Protein AF-A0A7C5Q9D2-F1 (afdb_monomer_lite)

Secondary structure (DSSP, 8-state):
---------PPPP-------------HHHHHHHHHHHHH----------PEEE---SGGGSPPPBTTB---EEESS----TTS-HHHHHHHHHHHHHHHHHHHHHHHHHHHHHHHHHHHHHHTTPPPPHHHHHHHHHHHHHHT-SSHHHHHHH--PPPHHHHHHHHHHHHTTTT---

Organism: Aquifex aeolicus (NCBI:txid63363)

Structure (mmCIF, N/CA/C/O backbone):
data_AF-A0A7C5Q9D2-F1
#
_entry.id   AF-A0A7C5Q9D2-F1
#
loop_
_atom_site.group_PDB
_atom_site.id
_atom_site.type_symbol
_atom_site.label_atom_id
_atom_site.label_alt_id
_atom_site.label_comp_id
_atom_site.label_asym_id
_atom_site.label_entity_id
_atom_site.label_seq_id
_atom_site.pdbx_PDB_ins_code
_atom_site.Cartn_x
_atom_site.Cartn_y
_atom_site.Cartn_z
_atom_site.occupancy
_atom_site.B_iso_or_equiv
_atom_site.auth_seq_id
_atom_site.auth_comp_id
_atom_site.auth_asym_id
_atom_site.auth_atom_id
_atom_site.pdbx_PDB_model_num
ATOM 1 N N . MET A 1 1 ? -36.913 -58.175 85.264 1.00 36.47 1 MET A N 1
ATOM 2 C CA . MET A 1 1 ? -35.637 -58.706 85.793 1.00 36.47 1 MET A CA 1
ATOM 3 C C . MET A 1 1 ? -34.588 -58.568 84.688 1.00 36.47 1 MET A C 1
ATOM 5 O O . MET A 1 1 ? -34.892 -58.982 83.580 1.00 36.47 1 MET A O 1
ATOM 9 N N . LYS A 1 2 ? -33.421 -57.979 85.008 1.00 36.50 2 LYS A N 1
ATOM 10 C CA . LYS A 1 2 ? -32.178 -57.792 84.208 1.00 36.50 2 LYS A CA 1
ATOM 11 C C . LYS A 1 2 ? -32.076 -56.680 83.135 1.00 36.50 2 LYS A C 1
ATOM 13 O O . LYS A 1 2 ? -32.434 -56.852 81.982 1.00 36.50 2 LYS A O 1
ATOM 18 N N . GLU A 1 3 ? -31.566 -55.539 83.612 1.00 39.09 3 GLU A N 1
ATOM 19 C CA . GLU A 1 3 ? -30.316 -54.824 83.250 1.00 39.09 3 GLU A CA 1
ATOM 20 C C . GLU A 1 3 ? -29.828 -54.606 81.795 1.00 39.09 3 GLU A C 1
ATOM 22 O O . GLU A 1 3 ? -29.502 -55.539 81.073 1.00 39.09 3 GLU A O 1
ATOM 27 N N . ARG A 1 4 ? -29.671 -53.301 81.485 1.00 41.97 4 ARG A N 1
ATOM 28 C CA . ARG A 1 4 ? -28.565 -52.543 80.836 1.00 41.97 4 ARG A CA 1
ATOM 29 C C . ARG A 1 4 ? -27.557 -53.267 79.920 1.00 41.97 4 ARG A C 1
ATOM 31 O O . ARG A 1 4 ? -26.834 -54.139 80.380 1.00 41.97 4 ARG A O 1
ATOM 38 N N . LEU A 1 5 ? -27.284 -52.658 78.754 1.00 35.94 5 LEU A N 1
ATOM 39 C CA . LEU A 1 5 ? -25.978 -52.035 78.448 1.00 35.94 5 LEU A CA 1
ATOM 40 C C . LEU A 1 5 ? -26.025 -51.130 77.199 1.00 35.94 5 LEU A C 1
ATOM 42 O O . LEU A 1 5 ? -26.926 -51.192 76.374 1.00 35.94 5 LEU A O 1
ATOM 46 N N . PHE A 1 6 ? -25.056 -50.224 77.179 1.00 38.84 6 PHE A N 1
ATOM 47 C CA . PHE A 1 6 ? -24.916 -48.960 76.461 1.00 38.84 6 PHE A CA 1
ATOM 48 C C . PHE A 1 6 ? -24.196 -49.141 75.110 1.00 38.84 6 PHE A C 1
ATOM 50 O O . PHE A 1 6 ? -23.326 -50.002 75.005 1.00 38.84 6 PHE A O 1
ATOM 57 N N . GLY A 1 7 ? -24.479 -48.296 74.111 1.00 33.81 7 GLY A N 1
ATOM 58 C CA . GLY A 1 7 ? -23.699 -48.238 72.866 1.00 33.81 7 GLY A CA 1
ATOM 59 C C . GLY A 1 7 ? -24.226 -47.216 71.853 1.00 33.81 7 GLY A C 1
ATOM 60 O O . GLY A 1 7 ? -25.141 -47.509 71.094 1.00 33.81 7 GLY A O 1
ATOM 61 N N . MET A 1 8 ? -23.646 -46.012 71.864 1.00 35.94 8 MET A N 1
ATOM 62 C CA . MET A 1 8 ? -23.870 -44.910 70.913 1.00 35.94 8 MET A CA 1
ATOM 63 C C . MET A 1 8 ? -23.387 -45.234 69.486 1.00 35.94 8 MET A C 1
ATOM 65 O O . MET A 1 8 ? -22.279 -45.736 69.332 1.00 35.94 8 MET A O 1
ATOM 69 N N . ALA A 1 9 ? -24.125 -44.781 68.462 1.00 33.12 9 ALA A N 1
ATOM 70 C CA . ALA A 1 9 ? -23.569 -44.252 67.205 1.00 33.12 9 ALA A CA 1
ATOM 71 C C . ALA A 1 9 ? -24.605 -43.368 66.469 1.00 33.12 9 ALA A C 1
ATOM 73 O O . ALA A 1 9 ? -25.786 -43.692 66.400 1.00 33.12 9 ALA A O 1
ATOM 74 N N . ILE A 1 10 ? -24.132 -42.224 65.970 1.00 38.34 10 ILE A N 1
ATOM 75 C CA . ILE A 1 10 ? -24.845 -41.036 65.456 1.00 38.34 10 ILE A CA 1
ATOM 76 C C . ILE A 1 10 ? -25.162 -41.186 63.948 1.00 38.34 10 ILE A C 1
ATOM 78 O O . ILE A 1 10 ? -24.317 -41.726 63.234 1.00 38.34 10 ILE A O 1
ATOM 82 N N . PRO A 1 11 ? -26.299 -40.682 63.413 1.00 39.03 11 PRO A N 1
ATOM 83 C CA . PRO A 1 11 ? -26.582 -40.723 61.978 1.00 39.03 11 PRO A CA 1
ATOM 84 C C . PRO A 1 11 ? -26.006 -39.507 61.223 1.00 39.03 11 PRO A C 1
ATOM 86 O O . PRO A 1 11 ? -26.105 -38.363 61.667 1.00 39.03 11 PRO A O 1
ATOM 89 N N . LEU A 1 12 ? -25.428 -39.769 60.048 1.00 35.19 12 LEU A N 1
ATOM 90 C CA . LEU A 1 12 ? -24.978 -38.791 59.051 1.00 35.19 12 LEU A CA 1
ATOM 91 C C . LEU A 1 12 ? -26.186 -38.172 58.325 1.00 35.19 12 LEU A C 1
ATOM 93 O O . LEU A 1 12 ? -26.907 -38.872 57.618 1.00 35.19 12 LEU A O 1
ATOM 97 N N . ALA A 1 13 ? -26.380 -36.858 58.458 1.00 40.69 13 ALA A N 1
ATOM 98 C CA . ALA A 1 13 ? -27.314 -36.081 57.644 1.00 40.69 13 ALA A CA 1
ATOM 99 C C . ALA A 1 13 ? -26.568 -35.435 56.462 1.00 40.69 13 ALA A C 1
ATOM 101 O O . ALA A 1 13 ? -25.683 -34.601 56.658 1.00 40.69 13 ALA A O 1
ATOM 102 N N . LEU A 1 14 ? -26.920 -35.821 55.230 1.00 37.06 14 LEU A N 1
ATOM 103 C CA . LEU A 1 14 ? -26.467 -35.165 54.000 1.00 37.06 14 LEU A CA 1
ATOM 104 C C . LEU A 1 14 ? -27.192 -33.817 53.835 1.00 37.06 14 LEU A C 1
ATOM 106 O O . LEU A 1 14 ? -28.392 -33.782 53.573 1.00 37.06 14 LEU A O 1
ATOM 110 N N . GLY A 1 15 ? -26.457 -32.711 53.954 1.00 36.16 15 GLY A N 1
ATOM 111 C CA . GLY A 1 15 ? -26.908 -31.376 53.557 1.00 36.16 15 GLY A CA 1
ATOM 112 C C . GLY A 1 15 ? -26.474 -31.056 52.125 1.00 36.16 15 GLY A C 1
ATOM 113 O O . GLY A 1 15 ? -25.282 -31.019 51.829 1.00 36.16 15 GLY A O 1
ATOM 114 N N . VAL A 1 16 ? -27.437 -30.814 51.235 1.00 38.94 16 VAL A N 1
ATOM 115 C CA . VAL A 1 16 ? -27.209 -30.315 49.871 1.00 38.94 16 VAL A CA 1
ATOM 116 C C . VAL A 1 16 ? -26.917 -28.813 49.941 1.00 38.94 16 VAL A C 1
ATOM 118 O O . VAL A 1 16 ? -27.794 -28.029 50.296 1.00 38.94 16 VAL A O 1
ATOM 121 N N . ILE A 1 17 ? -25.694 -28.399 49.600 1.00 38.44 17 ILE A N 1
ATOM 122 C CA . ILE A 1 17 ? -25.325 -26.981 49.476 1.00 38.44 17 ILE A CA 1
ATOM 123 C C . ILE A 1 17 ? -25.567 -26.538 48.029 1.00 38.44 17 ILE A C 1
ATOM 125 O O . ILE A 1 17 ? -24.833 -26.913 47.117 1.00 38.44 17 ILE A O 1
ATOM 129 N N . VAL A 1 18 ? -26.594 -25.714 47.822 1.00 38.41 18 VAL A N 1
ATOM 130 C CA . VAL A 1 18 ? -26.819 -24.984 46.567 1.00 38.41 18 VAL A CA 1
ATOM 131 C C . VAL A 1 18 ? -25.895 -23.762 46.551 1.00 38.41 18 VAL A C 1
ATOM 133 O O . VAL A 1 18 ? -26.134 -22.782 47.253 1.00 38.41 18 VAL A O 1
ATOM 136 N N . PHE A 1 19 ? -24.830 -23.806 45.749 1.00 36.56 19 PHE A N 1
ATOM 137 C CA . PHE A 1 19 ? -23.971 -22.646 45.491 1.00 36.56 19 PHE A CA 1
ATOM 138 C C . PHE A 1 19 ? -24.631 -21.710 44.465 1.00 36.56 19 PHE A C 1
ATOM 140 O O . PHE A 1 19 ? -24.412 -21.817 43.259 1.00 36.56 19 PHE A O 1
ATOM 147 N N . LEU A 1 20 ? -25.419 -20.745 44.943 1.00 37.00 20 LEU A N 1
ATOM 148 C CA . LEU A 1 20 ? -25.752 -19.546 44.171 1.00 37.00 20 LEU A CA 1
ATOM 149 C C . LEU A 1 20 ? -24.486 -18.687 44.057 1.00 37.00 20 LEU A C 1
ATOM 151 O O . LEU A 1 20 ? -24.113 -17.964 44.976 1.00 37.00 20 LEU A O 1
ATOM 155 N N . SER A 1 21 ? -23.793 -18.798 42.924 1.00 34.09 21 SER A N 1
ATOM 156 C CA . SER A 1 21 ? -22.623 -17.973 42.614 1.00 34.09 21 SER A CA 1
ATOM 157 C C . SER A 1 21 ? -23.061 -16.543 42.299 1.00 34.09 21 SER A C 1
ATOM 159 O O . SER A 1 21 ? -23.222 -16.168 41.138 1.00 34.09 21 SER A O 1
ATOM 161 N N . VAL A 1 22 ? -23.258 -15.728 43.334 1.00 42.88 22 VAL A N 1
ATOM 162 C CA . VAL A 1 22 ? -23.359 -14.276 43.181 1.00 42.88 22 VAL A CA 1
ATOM 163 C C . VAL A 1 22 ? -21.973 -13.773 42.779 1.00 42.88 22 VAL A C 1
ATOM 165 O O . VAL A 1 22 ? -21.054 -13.719 43.594 1.00 42.88 22 VAL A O 1
ATOM 168 N N . ARG A 1 23 ? -21.789 -13.436 41.497 1.00 40.09 23 ARG A N 1
ATOM 169 C CA . ARG A 1 23 ? -20.576 -12.753 41.032 1.00 40.09 23 ARG A CA 1
ATOM 170 C C . ARG A 1 23 ? -20.612 -11.312 41.529 1.00 40.09 23 ARG A C 1
ATOM 172 O O . ARG A 1 23 ? -21.178 -10.440 40.880 1.00 40.09 23 ARG A O 1
ATOM 179 N N . PHE A 1 24 ? -20.019 -11.074 42.691 1.00 36.00 24 PHE A N 1
ATOM 180 C CA . PHE A 1 24 ? -19.780 -9.732 43.207 1.00 36.00 24 PHE A CA 1
ATOM 181 C C . PHE A 1 24 ? -18.555 -9.151 42.484 1.00 36.00 24 PHE A C 1
ATOM 183 O O . PHE A 1 24 ? -17.421 -9.341 42.910 1.00 36.00 24 PHE A O 1
ATOM 190 N N . THR A 1 25 ? -18.756 -8.493 41.341 1.00 47.41 25 THR A N 1
ATOM 191 C CA . THR A 1 25 ? -17.698 -7.667 40.739 1.00 47.41 25 THR A CA 1
ATOM 192 C C . THR A 1 25 ? -17.575 -6.391 41.564 1.00 47.41 25 THR A C 1
ATOM 194 O O . THR A 1 25 ? -18.542 -5.632 41.664 1.00 47.41 25 THR A O 1
ATOM 197 N N . SER A 1 26 ? -16.416 -6.159 42.181 1.00 49.78 26 SER A N 1
ATOM 198 C CA . SER A 1 26 ? -16.187 -4.961 42.992 1.00 49.78 26 SER A CA 1
ATOM 199 C C . SER A 1 26 ? -16.345 -3.689 42.139 1.00 49.78 26 SER A C 1
ATOM 201 O O . SER A 1 26 ? -15.755 -3.611 41.056 1.00 49.78 26 SER A O 1
ATOM 203 N N . PRO A 1 27 ? -17.050 -2.641 42.615 1.00 53.47 27 PRO A N 1
ATOM 204 C CA . PRO A 1 27 ? -17.136 -1.352 41.920 1.00 53.47 27 PRO A CA 1
ATOM 205 C C . PRO A 1 27 ? -15.765 -0.712 41.637 1.00 53.47 27 PRO A C 1
ATOM 207 O O . PRO A 1 27 ? -15.633 0.093 40.713 1.00 53.47 27 PRO A O 1
ATOM 210 N N . SER A 1 28 ? -14.738 -1.060 42.427 1.00 58.66 28 SER A N 1
ATOM 211 C CA . SER A 1 28 ? -13.370 -0.566 42.248 1.00 58.66 28 SER A CA 1
ATOM 212 C C . SER A 1 28 ? -12.650 -1.207 41.060 1.00 58.66 28 SER A C 1
ATOM 214 O O . SER A 1 28 ? -11.915 -0.506 40.371 1.00 58.66 28 SER A O 1
ATOM 216 N N . GLU A 1 29 ? -12.890 -2.487 40.761 1.00 58.22 29 GLU A N 1
ATOM 217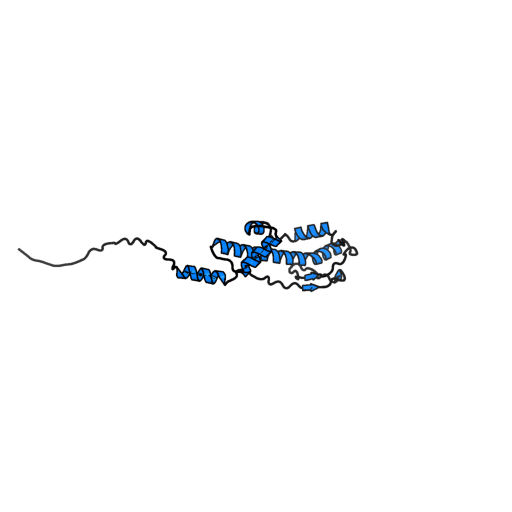 C CA . GLU A 1 29 ? -12.280 -3.156 39.602 1.00 58.22 29 GLU A CA 1
ATOM 218 C C . GLU A 1 29 ? -12.797 -2.564 38.290 1.00 58.22 29 GLU A C 1
ATOM 220 O O . GLU A 1 29 ? -12.010 -2.305 37.384 1.00 58.22 29 GLU A O 1
ATOM 225 N N . GLY A 1 30 ? -14.097 -2.253 38.212 1.00 59.03 30 GLY A N 1
ATOM 226 C CA . GLY A 1 30 ? -14.686 -1.581 37.051 1.00 59.03 30 GLY A CA 1
ATOM 227 C C . GLY A 1 30 ? -14.078 -0.198 36.792 1.00 59.03 30 GLY A C 1
ATOM 228 O O . GLY A 1 30 ? -13.690 0.096 35.663 1.00 59.03 30 GLY A O 1
ATOM 229 N N . ARG A 1 31 ? -13.908 0.624 37.841 1.00 59.91 31 ARG A N 1
ATOM 230 C CA . ARG A 1 31 ? -13.259 1.947 37.727 1.00 59.91 31 ARG A CA 1
ATOM 231 C C . ARG A 1 31 ? -11.777 1.853 37.388 1.00 59.91 31 ARG A C 1
ATOM 233 O O . ARG A 1 31 ? -11.290 2.644 36.589 1.00 59.91 31 ARG A O 1
ATOM 240 N N . LEU A 1 32 ? -11.053 0.910 37.988 1.00 60.81 32 LEU A N 1
ATOM 241 C CA . LEU A 1 32 ? -9.632 0.717 37.701 1.00 60.81 32 LEU A CA 1
ATOM 242 C C . LEU A 1 32 ? -9.427 0.262 36.255 1.00 60.81 32 LEU A C 1
ATOM 244 O O . LEU A 1 32 ? -8.576 0.811 35.562 1.00 60.81 32 LEU A O 1
ATOM 248 N N . LEU A 1 33 ? -10.247 -0.668 35.762 1.00 59.22 33 LEU A N 1
ATOM 249 C CA . LEU A 1 33 ? -10.223 -1.085 34.362 1.00 59.22 33 LEU A CA 1
ATOM 250 C C . LEU A 1 33 ? -10.613 0.058 33.414 1.00 59.22 33 LEU A C 1
ATOM 252 O O . LEU A 1 33 ? -9.991 0.201 32.365 1.00 59.22 33 LEU A O 1
ATOM 256 N N . GLU A 1 34 ? -11.576 0.907 33.783 1.00 58.81 34 GLU A N 1
ATOM 257 C CA . GLU A 1 34 ? -11.944 2.097 33.005 1.00 58.81 34 GLU A CA 1
ATOM 258 C C . GLU A 1 34 ? -10.768 3.082 32.893 1.00 58.81 34 GLU A C 1
ATOM 260 O O . GLU A 1 34 ? -10.382 3.461 31.783 1.00 58.81 34 GLU A O 1
ATOM 265 N N . ILE A 1 35 ? -10.130 3.419 34.018 1.00 61.53 35 ILE A N 1
ATOM 266 C CA . ILE A 1 35 ? -8.975 4.326 34.069 1.00 61.53 35 ILE A CA 1
ATOM 267 C C . ILE A 1 35 ? -7.801 3.749 33.270 1.00 61.53 35 ILE A C 1
ATOM 269 O O . ILE A 1 35 ? -7.261 4.427 32.395 1.00 61.53 35 ILE A O 1
ATOM 273 N N . LEU A 1 36 ? -7.447 2.481 33.488 1.00 62.84 36 LEU A N 1
ATOM 274 C CA . LEU A 1 36 ? -6.337 1.832 32.786 1.00 62.84 36 LEU A CA 1
ATOM 275 C C . LEU A 1 36 ? -6.611 1.684 31.280 1.00 62.84 36 LEU A C 1
ATOM 277 O O . LEU A 1 36 ? -5.712 1.892 30.465 1.00 62.84 36 LEU A O 1
ATOM 281 N N . SER A 1 37 ? -7.859 1.408 30.884 1.00 59.94 37 SER A N 1
ATOM 282 C CA . SER A 1 37 ? -8.244 1.297 29.468 1.00 59.94 37 SER A CA 1
ATOM 283 C C . SER A 1 37 ? -8.122 2.617 28.701 1.00 59.94 37 SER A C 1
ATOM 285 O O . SER A 1 37 ? -7.863 2.605 27.495 1.00 59.94 37 SER A O 1
ATOM 287 N N . SER A 1 38 ? -8.263 3.752 29.394 1.00 59.72 38 SER A N 1
ATOM 288 C CA . SER A 1 38 ? -8.100 5.086 28.810 1.00 59.72 38 SER A CA 1
ATOM 289 C C . SER A 1 38 ? -6.632 5.482 28.603 1.00 59.72 38 SER A C 1
ATOM 291 O O . SER A 1 38 ? -6.338 6.293 27.724 1.00 59.72 38 SER A O 1
ATOM 293 N N . GLN A 1 39 ? -5.714 4.886 29.372 1.00 61.38 39 GLN A N 1
ATOM 294 C CA . GLN A 1 39 ? -4.288 5.221 29.359 1.00 61.38 39 GLN A CA 1
ATOM 295 C C . GLN A 1 39 ? -3.448 4.334 28.430 1.00 61.38 39 GLN A C 1
ATOM 297 O O . GLN A 1 39 ? -2.367 4.747 28.018 1.00 61.38 39 GLN A O 1
ATOM 302 N N . VAL A 1 40 ? -3.932 3.143 28.054 1.00 70.50 40 VAL A N 1
ATOM 303 C CA . VAL A 1 40 ? -3.189 2.207 27.192 1.00 70.50 40 VAL A CA 1
ATOM 304 C C . VAL A 1 40 ? -3.783 2.170 25.780 1.00 70.50 40 VAL A C 1
ATOM 306 O O . VAL A 1 40 ? -4.903 1.698 25.563 1.00 70.50 40 VAL A O 1
ATOM 309 N N . SER A 1 41 ? -3.008 2.670 24.815 1.00 80.69 41 SER A N 1
ATOM 310 C CA . SER A 1 41 ? -3.327 2.635 23.383 1.00 80.69 41 SER A CA 1
ATOM 311 C C . SER A 1 41 ? -3.140 1.225 22.818 1.00 80.69 41 SER A C 1
ATOM 313 O O . SER A 1 41 ? -2.114 0.584 23.049 1.00 80.69 41 SER A O 1
ATOM 315 N N . VAL A 1 42 ? -4.119 0.731 22.057 1.00 86.44 42 VAL A N 1
ATOM 316 C CA . VAL A 1 42 ? -4.009 -0.543 21.319 1.00 86.44 42 VAL A CA 1
ATOM 317 C C . VAL A 1 42 ? -3.376 -0.368 19.940 1.00 86.44 42 VAL A C 1
ATOM 319 O O . VAL A 1 42 ? -3.158 -1.355 19.228 1.00 86.44 42 VAL A O 1
ATOM 322 N N . LEU A 1 43 ? -3.105 0.880 19.544 1.00 90.88 43 LEU A N 1
ATOM 323 C CA . LEU A 1 43 ? -2.491 1.187 18.266 1.00 90.88 43 LEU A CA 1
ATOM 324 C C . LEU A 1 43 ? -1.071 0.637 18.231 1.00 90.88 43 LEU A C 1
ATOM 326 O O . LEU A 1 43 ? -0.269 0.809 19.145 1.00 90.88 43 LEU A O 1
ATOM 330 N N . ARG A 1 44 ? -0.746 -0.026 17.131 1.00 89.25 44 ARG A N 1
ATOM 331 C CA . ARG A 1 44 ? 0.624 -0.431 16.828 1.00 89.25 44 ARG A CA 1
ATOM 332 C C . ARG A 1 44 ? 1.216 0.585 15.847 1.00 89.25 44 ARG A C 1
ATOM 334 O O . ARG A 1 44 ? 0.461 1.302 15.192 1.00 89.25 44 ARG A O 1
ATOM 341 N N . THR A 1 45 ? 2.537 0.560 15.644 1.00 84.19 45 THR A N 1
ATOM 342 C CA . THR A 1 45 ? 3.218 1.236 14.518 1.00 84.19 45 THR A CA 1
ATOM 343 C C . THR A 1 45 ? 3.835 0.250 13.504 1.00 84.19 45 THR A C 1
ATOM 345 O O . THR A 1 45 ? 4.273 -0.846 13.882 1.00 84.19 45 THR A O 1
ATOM 348 N N . PRO A 1 46 ? 3.842 0.580 12.196 1.00 84.31 46 PRO A N 1
ATOM 349 C CA . PRO A 1 46 ? 4.478 -0.255 11.182 1.00 84.31 46 PRO A CA 1
ATOM 350 C C . PRO A 1 46 ? 6.008 -0.233 11.344 1.00 84.31 46 PRO A C 1
ATOM 352 O O . PRO A 1 46 ? 6.602 0.822 11.526 1.00 84.31 46 PRO A O 1
ATOM 355 N N . LYS A 1 47 ? 6.662 -1.400 11.250 1.00 86.75 47 LYS A N 1
ATOM 356 C CA . LYS A 1 47 ? 8.124 -1.556 11.422 1.00 86.75 47 LYS A CA 1
ATOM 357 C C . LYS A 1 47 ? 8.942 -1.545 10.118 1.00 86.75 47 LYS A C 1
ATOM 359 O O . LYS A 1 47 ? 10.122 -1.882 10.139 1.00 86.75 47 LYS A O 1
ATOM 364 N N . VAL A 1 48 ? 8.335 -1.233 8.975 1.00 88.44 48 VAL A N 1
ATOM 365 C CA . VAL A 1 48 ? 9.026 -1.288 7.675 1.00 88.44 48 VAL A CA 1
ATOM 366 C C . VAL A 1 48 ? 9.742 0.036 7.421 1.00 88.44 48 VAL A C 1
ATOM 368 O O . VAL A 1 48 ? 9.109 1.086 7.400 1.00 88.44 48 VAL A O 1
ATOM 371 N N . LYS A 1 49 ? 11.063 -0.018 7.215 1.00 92.38 49 LYS A N 1
ATOM 372 C CA . LYS A 1 49 ? 11.874 1.141 6.828 1.00 92.38 49 LYS A CA 1
ATOM 373 C C . LYS A 1 49 ? 11.939 1.224 5.304 1.00 92.38 49 LYS A C 1
ATOM 375 O O . LYS A 1 49 ? 12.631 0.423 4.682 1.00 92.38 49 LYS A O 1
ATOM 380 N N . VAL A 1 50 ? 11.219 2.182 4.728 1.00 93.31 50 VAL A N 1
ATOM 381 C CA . VAL A 1 50 ? 11.235 2.446 3.283 1.00 93.31 50 VAL A CA 1
ATOM 382 C C . VAL A 1 50 ? 12.531 3.162 2.899 1.00 93.31 50 VAL A C 1
ATOM 384 O O . VAL A 1 50 ? 12.954 4.106 3.569 1.00 93.31 50 VAL A O 1
ATOM 387 N N . ILE A 1 51 ? 13.172 2.694 1.831 1.00 93.75 51 ILE A N 1
ATOM 388 C CA . ILE A 1 51 ? 14.378 3.281 1.248 1.00 93.75 51 ILE A CA 1
ATOM 389 C C . ILE A 1 51 ? 13.952 4.178 0.089 1.00 93.75 51 ILE A C 1
ATOM 391 O O . ILE A 1 51 ? 13.346 3.704 -0.866 1.00 93.75 51 ILE A O 1
ATOM 395 N N . TYR A 1 52 ? 14.311 5.455 0.144 1.00 93.25 52 TYR A N 1
ATOM 396 C CA . TYR A 1 52 ? 14.074 6.388 -0.953 1.00 93.25 52 TYR A CA 1
ATOM 397 C C . TYR A 1 52 ? 15.308 6.461 -1.847 1.00 93.25 52 TYR A C 1
ATOM 399 O O . TYR A 1 52 ? 16.428 6.592 -1.346 1.00 93.25 52 TYR A O 1
ATOM 407 N N . ARG A 1 53 ? 15.112 6.355 -3.162 1.00 92.12 53 ARG A N 1
ATOM 408 C CA . ARG A 1 53 ? 16.188 6.457 -4.157 1.00 92.12 53 ARG A CA 1
ATOM 409 C C . ARG A 1 53 ? 15.791 7.367 -5.308 1.00 92.12 53 ARG A C 1
ATOM 411 O O . ARG A 1 53 ? 14.632 7.407 -5.707 1.00 92.12 53 ARG A O 1
ATOM 418 N N . GLU A 1 54 ? 16.767 8.079 -5.856 1.00 91.81 54 GLU A N 1
ATOM 419 C CA . GLU A 1 54 ? 16.585 8.765 -7.132 1.00 91.81 54 GLU A CA 1
ATOM 420 C C . GLU A 1 54 ? 16.698 7.743 -8.270 1.00 91.81 54 GLU A C 1
ATOM 422 O O . GLU A 1 54 ? 17.585 6.891 -8.248 1.00 91.81 54 GLU A O 1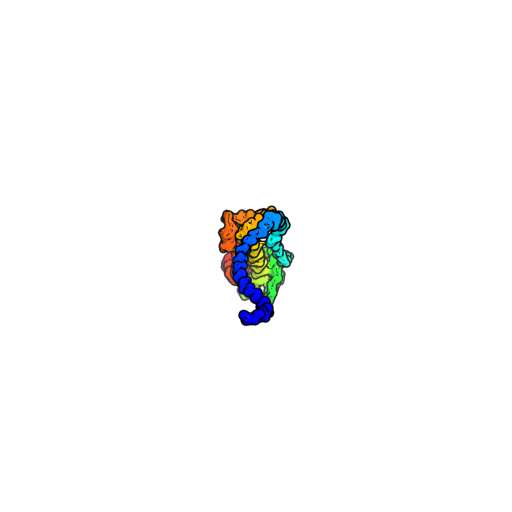
ATOM 427 N N . LEU A 1 55 ? 15.795 7.830 -9.247 1.00 89.06 55 LEU A N 1
ATOM 428 C CA . LEU A 1 55 ? 15.806 7.012 -10.455 1.00 89.06 55 LEU A CA 1
ATOM 429 C C . LEU A 1 55 ? 16.230 7.891 -11.631 1.00 89.06 55 LEU A C 1
ATOM 431 O O . LEU A 1 55 ? 15.502 8.819 -11.989 1.00 89.06 55 LEU A O 1
ATOM 435 N N . ARG A 1 56 ? 17.415 7.638 -12.195 1.00 90.31 56 ARG A N 1
ATOM 436 C CA . ARG A 1 56 ? 17.954 8.400 -13.335 1.00 90.31 56 ARG A CA 1
ATOM 437 C C . ARG A 1 56 ? 17.889 7.591 -14.618 1.00 90.31 56 ARG A C 1
ATOM 439 O O . ARG A 1 56 ? 17.618 8.144 -15.677 1.00 90.31 56 ARG A O 1
ATOM 446 N N . THR A 1 57 ? 18.114 6.289 -14.506 1.00 91.31 57 THR A N 1
ATOM 447 C CA . THR A 1 57 ? 18.100 5.335 -15.612 1.00 91.31 57 THR A CA 1
ATOM 448 C C . THR A 1 57 ? 17.373 4.052 -15.201 1.00 91.31 57 THR A C 1
ATOM 450 O O . THR A 1 57 ? 17.309 3.739 -14.007 1.00 91.31 57 THR A O 1
ATOM 453 N N . PRO A 1 58 ? 16.853 3.254 -16.150 1.00 91.12 58 PRO A N 1
ATOM 454 C CA . PRO A 1 58 ? 16.258 1.956 -15.828 1.00 91.12 58 PRO A CA 1
ATOM 455 C C . PRO A 1 58 ? 17.216 0.978 -15.125 1.00 91.12 58 PRO A C 1
ATOM 457 O O . PRO A 1 58 ? 16.775 0.033 -14.474 1.00 91.12 58 PRO A O 1
ATOM 460 N N . GLN A 1 59 ? 18.529 1.186 -15.234 1.00 90.19 59 GLN A N 1
ATOM 461 C CA . GLN A 1 59 ? 19.550 0.366 -14.586 1.00 90.19 59 GLN A CA 1
ATOM 462 C C . GLN A 1 59 ? 19.628 0.608 -13.073 1.00 90.19 59 GLN A C 1
ATOM 464 O O . GLN A 1 59 ? 20.039 -0.295 -12.346 1.00 90.19 59 GLN A O 1
ATOM 469 N N . ASP A 1 60 ? 19.169 1.767 -12.593 1.00 91.69 60 ASP A N 1
ATOM 470 C CA . ASP A 1 60 ? 19.106 2.096 -11.163 1.00 91.69 60 ASP A CA 1
ATOM 471 C C . ASP A 1 60 ? 18.007 1.306 -10.423 1.00 91.69 60 ASP A C 1
ATOM 473 O O . ASP A 1 60 ? 17.978 1.278 -9.186 1.00 91.69 60 ASP A O 1
ATOM 477 N N . ILE A 1 61 ? 17.100 0.659 -11.171 1.00 93.44 61 ILE A N 1
ATOM 478 C CA . ILE A 1 61 ? 16.020 -0.162 -10.621 1.00 93.44 61 ILE A CA 1
ATOM 479 C C . ILE A 1 61 ? 16.625 -1.368 -9.902 1.00 93.44 61 ILE A C 1
ATOM 481 O O . ILE A 1 61 ? 17.323 -2.195 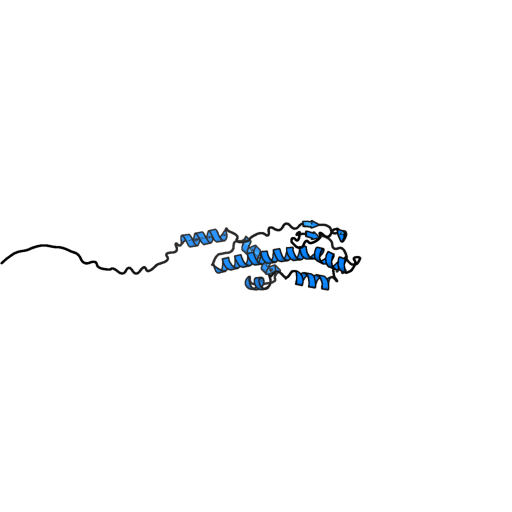-10.494 1.00 93.44 61 ILE A O 1
ATOM 485 N N . VAL A 1 62 ? 16.323 -1.477 -8.609 1.00 93.62 62 VAL A N 1
ATOM 486 C CA . VAL A 1 62 ? 16.720 -2.604 -7.764 1.00 93.62 62 VAL A CA 1
ATOM 487 C C . VAL A 1 62 ? 15.986 -3.867 -8.229 1.00 93.62 62 VAL A C 1
ATOM 489 O O . VAL A 1 62 ? 14.756 -3.895 -8.163 1.00 93.62 62 VAL A O 1
ATOM 492 N N . PRO A 1 63 ? 16.705 -4.923 -8.650 1.00 92.88 63 PRO A N 1
ATOM 493 C CA . PRO A 1 63 ? 16.073 -6.138 -9.139 1.00 92.88 63 PRO A CA 1
ATOM 494 C C . PRO A 1 63 ? 15.342 -6.879 -8.019 1.00 92.88 63 PRO A C 1
ATOM 496 O O . PRO A 1 63 ? 15.811 -6.943 -6.875 1.00 92.88 63 PRO A O 1
ATOM 499 N N . VAL A 1 64 ? 14.205 -7.480 -8.361 1.00 91.38 64 VAL A N 1
ATOM 500 C CA . VAL A 1 64 ? 13.403 -8.280 -7.430 1.00 91.38 64 VAL A CA 1
ATOM 501 C C . VAL A 1 64 ? 13.858 -9.734 -7.480 1.00 91.38 64 VAL A C 1
ATOM 503 O O . VAL A 1 64 ? 13.959 -10.334 -8.547 1.00 91.38 64 VAL A O 1
ATOM 506 N N . ARG A 1 65 ? 14.112 -10.323 -6.308 1.00 86.75 65 ARG A N 1
ATOM 507 C CA . ARG A 1 65 ? 14.438 -11.747 -6.167 1.00 86.75 65 ARG A CA 1
ATOM 508 C C . ARG A 1 65 ? 13.214 -12.517 -5.678 1.00 86.75 65 ARG A C 1
ATOM 510 O O . ARG A 1 65 ? 12.354 -11.958 -5.001 1.00 86.75 65 ARG A O 1
ATOM 517 N N . CYS A 1 66 ? 13.143 -13.802 -6.020 1.00 73.56 66 CYS A N 1
ATOM 518 C CA . CYS A 1 66 ? 11.964 -14.647 -5.788 1.00 73.56 66 CYS A CA 1
ATOM 519 C C . CYS A 1 66 ? 11.581 -14.801 -4.303 1.00 73.56 66 CYS A C 1
ATOM 521 O O . CYS A 1 66 ? 10.439 -15.119 -3.993 1.00 73.56 66 CYS A O 1
ATOM 523 N N . ASP A 1 67 ? 12.516 -14.575 -3.386 1.00 81.88 67 ASP A N 1
ATOM 524 C CA . ASP A 1 67 ? 12.354 -14.759 -1.944 1.00 81.88 67 ASP A CA 1
ATOM 525 C C . ASP A 1 67 ? 12.211 -13.439 -1.167 1.00 81.88 67 ASP A C 1
ATOM 527 O O . ASP A 1 67 ? 11.747 -13.438 -0.022 1.00 81.88 67 ASP A O 1
ATOM 531 N N . ARG A 1 68 ? 12.622 -12.304 -1.751 1.00 85.00 68 ARG A N 1
ATOM 532 C CA . ARG A 1 68 ? 12.690 -11.028 -1.031 1.00 85.00 68 ARG A CA 1
ATOM 533 C C . ARG A 1 68 ? 12.554 -9.814 -1.943 1.00 85.00 68 ARG A C 1
ATOM 535 O O . ARG A 1 68 ? 13.303 -9.639 -2.901 1.00 85.00 68 ARG A O 1
ATOM 542 N N . VAL A 1 69 ? 11.669 -8.904 -1.534 1.00 91.88 69 VAL A N 1
ATOM 543 C CA . VAL A 1 69 ? 11.530 -7.563 -2.114 1.00 91.88 69 VAL A CA 1
ATOM 544 C C . VAL A 1 69 ? 12.066 -6.531 -1.128 1.00 91.88 69 VAL A C 1
ATOM 546 O O . VAL A 1 69 ? 11.647 -6.487 0.030 1.00 91.88 69 VAL A O 1
ATOM 549 N N . VAL A 1 70 ? 13.009 -5.704 -1.577 1.00 92.69 70 VAL A N 1
ATOM 550 C CA . VAL A 1 70 ? 13.519 -4.573 -0.793 1.00 92.69 70 VAL A CA 1
ATOM 551 C C . VAL A 1 70 ? 12.460 -3.462 -0.801 1.00 92.69 70 VAL A C 1
ATOM 553 O O . VAL A 1 70 ? 11.972 -3.132 -1.880 1.00 92.69 70 VAL A O 1
ATOM 556 N N . PRO A 1 71 ? 12.092 -2.866 0.350 1.00 94.00 71 PRO A N 1
ATOM 557 C CA . PRO A 1 71 ? 11.091 -1.800 0.410 1.00 94.00 71 PRO A CA 1
ATOM 558 C C . PRO A 1 71 ? 11.678 -0.477 -0.104 1.00 94.00 71 PRO A C 1
ATOM 560 O O . PRO A 1 71 ? 12.026 0.403 0.681 1.00 94.00 71 PRO A O 1
ATOM 563 N N . VAL A 1 72 ? 11.834 -0.356 -1.421 1.00 94.38 72 VAL A N 1
ATOM 564 C CA . VAL A 1 72 ? 12.350 0.835 -2.106 1.00 94.38 72 VAL A CA 1
ATOM 565 C C . VAL A 1 72 ? 11.217 1.622 -2.766 1.00 94.38 72 VAL A C 1
ATOM 567 O O . VAL A 1 72 ? 10.305 1.034 -3.340 1.00 94.38 72 VAL A O 1
ATOM 570 N N . THR A 1 73 ? 11.298 2.950 -2.704 1.00 92.00 73 THR A N 1
ATOM 571 C CA . THR A 1 73 ? 10.435 3.880 -3.441 1.00 92.00 73 THR A CA 1
ATOM 572 C C . THR A 1 73 ? 11.312 4.879 -4.186 1.00 92.00 73 THR A C 1
ATOM 574 O O . THR A 1 73 ? 12.293 5.387 -3.636 1.00 92.00 73 THR A O 1
ATOM 577 N N . TYR A 1 74 ? 10.959 5.171 -5.435 1.00 91.56 74 TYR A N 1
ATOM 578 C CA . TYR A 1 74 ? 11.713 6.093 -6.276 1.00 91.56 74 TYR A CA 1
ATOM 579 C C . TYR A 1 74 ? 11.089 7.488 -6.259 1.00 91.56 74 TYR A C 1
ATOM 581 O O . TYR A 1 74 ? 9.870 7.629 -6.303 1.00 91.56 74 TYR A O 1
ATOM 589 N N . THR A 1 75 ? 11.920 8.526 -6.174 1.00 86.44 75 THR A N 1
ATOM 590 C CA . THR A 1 75 ? 11.462 9.927 -6.095 1.00 86.44 75 THR A CA 1
ATOM 591 C C . THR A 1 75 ? 11.184 10.559 -7.458 1.00 86.44 75 THR A C 1
ATOM 593 O O . THR A 1 75 ? 10.618 11.647 -7.527 1.00 86.44 75 THR A O 1
ATOM 596 N N . ARG A 1 76 ? 11.593 9.895 -8.542 1.00 85.50 76 ARG A N 1
ATOM 597 C CA . ARG A 1 76 ? 11.412 10.327 -9.932 1.00 85.50 76 ARG A CA 1
ATOM 598 C C . ARG A 1 76 ? 10.981 9.141 -10.782 1.00 85.50 76 ARG A C 1
ATOM 600 O O . ARG A 1 76 ? 11.291 7.998 -10.450 1.00 85.50 76 ARG A O 1
ATOM 607 N N . VAL A 1 77 ? 10.300 9.433 -11.884 1.00 78.94 77 VAL A N 1
ATOM 608 C CA . VAL A 1 77 ? 9.887 8.442 -12.880 1.00 78.94 77 VAL A CA 1
ATOM 609 C C . VAL A 1 77 ? 10.756 8.612 -14.122 1.00 78.94 77 VAL A C 1
ATOM 611 O O . VAL A 1 77 ? 11.045 9.738 -14.531 1.00 78.94 77 VAL A O 1
ATOM 614 N N . VAL A 1 78 ? 11.181 7.493 -14.703 1.00 86.62 78 VAL A N 1
ATOM 615 C CA . VAL A 1 78 ? 11.869 7.436 -15.998 1.00 86.62 78 VAL A CA 1
ATOM 616 C C . VAL A 1 78 ? 11.020 6.609 -16.954 1.00 86.62 78 VAL A C 1
ATOM 618 O O . VAL A 1 78 ? 10.392 5.639 -16.526 1.00 86.62 78 VAL A O 1
ATOM 621 N N . SER A 1 79 ? 10.995 6.992 -18.231 1.00 90.56 79 SER A N 1
ATOM 622 C CA . SER A 1 79 ? 10.334 6.183 -19.259 1.00 90.56 79 SER A CA 1
ATOM 623 C C . SER A 1 79 ? 11.105 4.882 -19.474 1.00 90.56 79 SER A C 1
ATOM 625 O O . SER A 1 79 ? 12.337 4.871 -19.470 1.00 90.56 79 SER A O 1
ATOM 627 N N . LEU A 1 80 ? 10.373 3.788 -19.670 1.00 92.88 80 LEU A N 1
ATOM 628 C CA . LEU A 1 80 ? 10.927 2.484 -20.036 1.00 92.88 80 LEU A CA 1
ATOM 629 C C . LEU A 1 80 ? 10.785 2.188 -21.539 1.00 92.88 80 LEU A C 1
ATOM 631 O O . LEU A 1 80 ? 11.014 1.056 -21.960 1.00 92.88 80 LEU A O 1
ATOM 635 N N . GLU A 1 81 ? 10.371 3.176 -22.337 1.00 93.06 81 GLU A N 1
ATOM 636 C CA . GLU A 1 81 ? 10.063 3.034 -23.767 1.00 93.06 81 GLU A CA 1
ATOM 637 C C . GLU A 1 81 ? 11.222 2.457 -24.585 1.00 93.06 81 GLU A C 1
ATOM 639 O O . GLU A 1 81 ? 10.997 1.528 -25.361 1.00 93.06 81 GLU A O 1
ATOM 644 N N . ASP A 1 82 ? 12.446 2.921 -24.323 1.00 92.94 82 ASP A N 1
ATOM 645 C CA . ASP A 1 82 ? 13.657 2.536 -25.06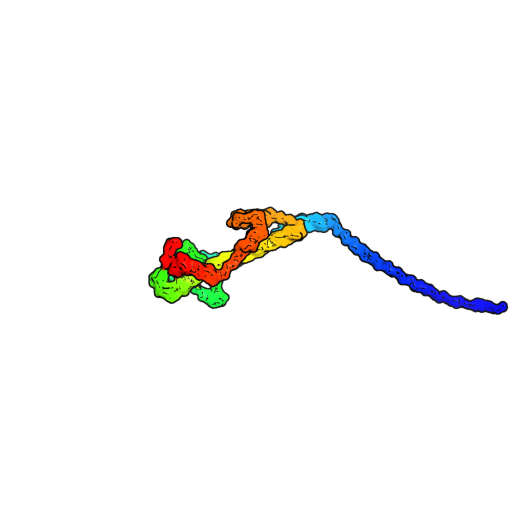1 1.00 92.94 82 ASP A CA 1
ATOM 646 C C . ASP A 1 82 ? 14.138 1.100 -24.775 1.00 92.94 82 ASP A C 1
ATOM 648 O O . ASP A 1 82 ? 15.077 0.611 -25.406 1.00 92.94 82 ASP A O 1
ATOM 652 N N . LEU A 1 83 ? 13.523 0.397 -23.816 1.00 94.81 83 LEU A N 1
ATOM 653 C CA . LEU A 1 83 ? 13.885 -0.980 -23.487 1.00 94.81 83 LEU A CA 1
ATOM 654 C C . LEU A 1 83 ? 13.192 -1.993 -24.417 1.00 94.81 83 LEU A C 1
ATOM 656 O O . LEU A 1 83 ? 12.005 -1.840 -24.730 1.00 94.81 83 LEU A O 1
ATOM 660 N N . PRO A 1 84 ? 13.867 -3.106 -24.774 1.00 96.62 84 PRO A N 1
ATOM 661 C CA . PRO A 1 84 ? 13.233 -4.220 -25.474 1.00 96.62 84 PRO A CA 1
ATOM 662 C C . PRO A 1 84 ? 11.990 -4.732 -24.725 1.00 96.62 84 PRO A C 1
ATOM 664 O O . PRO A 1 84 ? 11.999 -4.748 -23.491 1.00 96.62 84 PRO A O 1
ATOM 667 N N . PRO A 1 85 ? 10.941 -5.221 -25.418 1.00 95.06 85 PRO A N 1
ATOM 668 C CA . PRO A 1 85 ? 9.652 -5.537 -24.794 1.00 95.06 85 PRO A CA 1
ATOM 669 C C . PRO A 1 85 ? 9.718 -6.441 -23.555 1.00 95.06 85 PRO A C 1
ATOM 671 O O . PRO A 1 85 ? 9.044 -6.169 -22.563 1.00 95.06 85 PRO A O 1
ATOM 674 N N . GLU A 1 86 ? 10.534 -7.496 -23.582 1.00 95.94 86 GLU A N 1
ATOM 675 C CA . GLU A 1 86 ? 10.668 -8.425 -22.451 1.00 95.94 86 GLU A CA 1
ATOM 676 C C . GLU A 1 86 ? 11.433 -7.811 -21.272 1.00 95.94 86 GLU A C 1
ATOM 678 O O . GLU A 1 86 ? 11.025 -7.950 -20.116 1.00 95.94 86 GLU A O 1
ATOM 683 N N . GLU A 1 87 ? 12.500 -7.054 -21.544 1.00 95.69 87 GLU A N 1
ATOM 684 C CA . GLU A 1 87 ? 13.225 -6.340 -20.494 1.00 95.69 87 GLU A CA 1
ATOM 685 C C . GLU A 1 87 ? 12.371 -5.228 -19.879 1.00 95.69 87 GLU A C 1
ATOM 687 O O . GLU A 1 87 ? 12.353 -5.080 -18.657 1.00 95.69 87 GLU A O 1
ATOM 692 N N . ARG A 1 88 ? 11.601 -4.505 -20.696 1.00 95.50 88 ARG A N 1
ATOM 693 C CA . ARG A 1 88 ? 10.666 -3.474 -20.242 1.00 95.50 88 ARG A CA 1
ATOM 694 C C . ARG A 1 88 ? 9.663 -4.023 -19.234 1.00 95.50 88 ARG A C 1
ATOM 696 O O . ARG A 1 88 ? 9.538 -3.470 -18.146 1.00 95.50 88 ARG A O 1
ATOM 703 N N . LYS A 1 89 ? 8.990 -5.136 -19.553 1.00 95.69 89 LYS A N 1
ATOM 704 C CA . LYS A 1 89 ? 8.028 -5.782 -18.639 1.00 95.69 89 LYS A CA 1
ATOM 705 C C . LYS A 1 89 ? 8.688 -6.190 -17.321 1.00 95.69 89 LYS A C 1
ATOM 707 O O . LYS A 1 89 ? 8.126 -5.946 -16.256 1.00 95.69 89 LYS A O 1
ATOM 712 N N . ARG A 1 90 ? 9.893 -6.773 -17.378 1.00 95.56 90 ARG A N 1
ATOM 713 C CA . ARG A 1 90 ? 10.657 -7.155 -16.180 1.00 95.56 90 ARG A CA 1
ATOM 714 C C . ARG A 1 90 ? 10.984 -5.935 -15.317 1.00 95.56 90 ARG A C 1
ATOM 716 O O . ARG A 1 90 ? 10.643 -5.923 -14.138 1.00 95.56 90 ARG A O 1
ATOM 723 N N . ARG A 1 91 ? 11.590 -4.899 -15.908 1.00 95.00 91 ARG A N 1
ATOM 724 C CA . ARG A 1 91 ? 11.963 -3.655 -15.214 1.00 95.00 91 ARG A CA 1
ATOM 725 C C . ARG A 1 91 ? 10.749 -2.944 -14.631 1.00 95.00 91 ARG A C 1
ATOM 727 O O . ARG A 1 91 ? 10.821 -2.438 -13.518 1.00 95.00 91 ARG A O 1
ATOM 734 N N . PHE A 1 92 ? 9.625 -2.961 -15.342 1.00 95.50 92 PHE A N 1
ATOM 735 C CA . PHE A 1 92 ? 8.364 -2.418 -14.855 1.00 95.50 92 PHE A CA 1
ATOM 736 C C . PHE A 1 92 ? 7.900 -3.111 -13.567 1.00 95.50 92 PHE A C 1
ATOM 738 O O . PHE A 1 92 ? 7.578 -2.444 -12.585 1.00 95.50 92 PHE A O 1
ATOM 745 N N . VAL A 1 93 ? 7.916 -4.448 -13.529 1.00 95.44 93 VAL A N 1
ATOM 746 C CA . VAL A 1 93 ? 7.555 -5.194 -12.313 1.00 95.44 93 VAL A CA 1
ATOM 747 C C . VAL A 1 93 ? 8.518 -4.870 -11.170 1.00 95.44 93 VAL A C 1
ATOM 749 O O . VAL A 1 93 ? 8.066 -4.611 -10.058 1.00 95.44 93 VAL A O 1
ATOM 752 N N . GLU A 1 94 ? 9.826 -4.835 -11.431 1.00 95.06 94 GLU A N 1
ATOM 753 C CA . GLU A 1 94 ? 10.844 -4.503 -10.422 1.00 95.06 94 GLU A CA 1
ATOM 754 C C . GLU A 1 94 ? 10.696 -3.080 -9.867 1.00 95.06 94 GLU A C 1
ATOM 756 O O . GLU A 1 94 ? 10.928 -2.842 -8.681 1.00 95.06 94 GLU A O 1
ATOM 761 N N . LEU A 1 95 ? 10.264 -2.146 -10.714 1.00 94.44 95 LEU A N 1
ATOM 762 C CA . LEU A 1 95 ? 9.999 -0.759 -10.355 1.00 94.44 95 LEU A CA 1
ATOM 763 C C . LEU A 1 95 ? 8.758 -0.624 -9.463 1.00 94.44 95 LEU A C 1
ATOM 765 O O . LEU A 1 95 ? 8.802 0.067 -8.446 1.00 94.44 95 LEU A O 1
ATOM 769 N N . VAL A 1 96 ? 7.653 -1.270 -9.843 1.00 94.94 96 VAL A N 1
ATOM 770 C CA . VAL A 1 96 ? 6.323 -1.007 -9.266 1.00 94.94 96 VAL A CA 1
ATOM 771 C C . VAL A 1 96 ? 5.996 -1.921 -8.081 1.00 94.94 96 VAL A C 1
ATOM 773 O O . VAL A 1 96 ? 5.364 -1.488 -7.111 1.00 94.94 96 VAL A O 1
ATOM 776 N N . LEU A 1 97 ? 6.432 -3.184 -8.116 1.00 96.06 97 LEU A N 1
ATOM 777 C CA . LEU A 1 97 ? 6.094 -4.176 -7.092 1.00 96.06 97 LEU A CA 1
ATOM 778 C C . LEU A 1 97 ? 6.478 -3.742 -5.663 1.00 96.06 97 LEU A C 1
ATOM 780 O O . LEU A 1 97 ? 5.638 -3.905 -4.771 1.00 96.06 97 LEU A O 1
ATOM 784 N N . PRO A 1 98 ? 7.670 -3.166 -5.394 1.00 95.75 98 PRO A N 1
ATOM 785 C CA . PRO A 1 98 ? 8.017 -2.697 -4.053 1.00 95.75 98 PRO A CA 1
ATOM 786 C C . PRO A 1 98 ? 6.996 -1.708 -3.477 1.00 95.75 98 PRO A C 1
ATOM 788 O O . PRO A 1 98 ? 6.556 -1.877 -2.338 1.00 95.75 98 PRO A O 1
ATOM 791 N N . SER A 1 99 ? 6.554 -0.727 -4.268 1.00 95.25 99 SER A N 1
ATOM 792 C CA . SER A 1 99 ? 5.586 0.285 -3.832 1.00 95.25 99 SER A CA 1
ATOM 793 C C . SER A 1 99 ? 4.208 -0.315 -3.546 1.00 95.25 99 SER A C 1
ATOM 795 O O . SER A 1 99 ? 3.598 0.019 -2.529 1.00 95.25 99 SER A O 1
ATOM 797 N N . ILE A 1 100 ? 3.751 -1.265 -4.371 1.00 96.50 100 ILE A N 1
ATOM 798 C CA . ILE A 1 100 ? 2.508 -2.014 -4.119 1.00 96.50 100 ILE A CA 1
ATOM 799 C C . ILE A 1 100 ? 2.588 -2.757 -2.781 1.00 96.50 100 ILE A C 1
ATOM 801 O O . ILE A 1 100 ? 1.649 -2.717 -1.982 1.00 96.50 100 ILE A O 1
ATOM 805 N N . LEU A 1 101 ? 3.704 -3.439 -2.509 1.00 96.06 101 LEU A N 1
ATOM 806 C CA . LEU A 1 101 ? 3.874 -4.201 -1.272 1.00 96.06 101 LEU A CA 1
ATOM 807 C C . LEU A 1 101 ? 3.945 -3.300 -0.035 1.00 96.06 101 LEU A C 1
ATOM 809 O O . LEU A 1 101 ? 3.360 -3.651 0.992 1.00 96.06 101 LEU A O 1
ATOM 813 N N . ILE A 1 102 ? 4.603 -2.141 -0.132 1.00 95.88 102 ILE A N 1
ATOM 814 C CA . ILE A 1 102 ? 4.634 -1.130 0.935 1.00 95.88 102 ILE A CA 1
ATOM 815 C C . ILE A 1 102 ? 3.212 -0.639 1.233 1.00 95.88 102 ILE A C 1
ATOM 817 O O . ILE A 1 102 ? 2.766 -0.723 2.379 1.00 95.88 102 ILE A O 1
ATOM 821 N N . ALA A 1 103 ? 2.462 -0.221 0.210 1.00 95.50 103 ALA A N 1
ATOM 822 C CA . ALA A 1 103 ? 1.090 0.258 0.375 1.00 95.50 103 ALA A CA 1
ATOM 823 C C . ALA A 1 103 ? 0.171 -0.822 0.972 1.00 95.50 103 ALA A C 1
ATOM 825 O O . ALA A 1 103 ? -0.566 -0.574 1.927 1.00 95.50 103 ALA A O 1
ATOM 826 N N . ASN A 1 104 ? 0.260 -2.061 0.484 1.00 96.94 104 ASN A N 1
ATOM 827 C CA . ASN A 1 104 ? -0.498 -3.184 1.037 1.00 96.94 104 ASN A CA 1
ATOM 828 C C . ASN A 1 104 ? -0.140 -3.484 2.494 1.00 96.94 104 ASN A C 1
ATOM 830 O O . ASN A 1 104 ? -1.015 -3.837 3.292 1.00 96.94 104 ASN A O 1
ATOM 834 N N . TYR A 1 105 ? 1.137 -3.361 2.853 1.00 95.69 105 TYR A N 1
ATOM 835 C CA . TYR A 1 105 ? 1.583 -3.523 4.228 1.00 95.69 105 TYR A CA 1
ATOM 836 C C . TYR A 1 105 ? 0.962 -2.453 5.137 1.00 95.69 105 TYR A C 1
ATOM 838 O O . TYR A 1 105 ? 0.436 -2.796 6.199 1.00 95.69 105 TYR A O 1
ATOM 846 N N . GLU A 1 106 ? 0.941 -1.192 4.702 1.00 94.81 106 GLU A N 1
ATOM 847 C CA . GLU A 1 106 ? 0.279 -0.093 5.415 1.00 94.81 106 GLU A CA 1
ATOM 848 C C . GLU A 1 106 ? -1.228 -0.326 5.561 1.00 94.81 106 GLU A C 1
ATOM 850 O O . GLU A 1 106 ? -1.760 -0.235 6.667 1.00 94.81 106 GLU A O 1
ATOM 855 N N . VAL A 1 107 ? -1.919 -0.714 4.487 1.00 96.31 107 VAL A N 1
ATOM 856 C CA . VAL A 1 107 ? -3.362 -1.012 4.513 1.00 96.31 107 VAL A CA 1
ATOM 857 C C . VAL A 1 107 ? -3.675 -2.153 5.482 1.00 96.31 107 VAL A C 1
ATOM 859 O O . VAL A 1 107 ? -4.575 -2.039 6.318 1.00 96.31 107 VAL A O 1
ATOM 862 N N . LYS A 1 108 ? -2.896 -3.242 5.443 1.00 96.31 108 LYS A N 1
ATOM 863 C CA . LYS A 1 108 ? -3.034 -4.367 6.384 1.00 96.31 108 LYS A CA 1
ATOM 864 C C . LYS A 1 108 ? -2.861 -3.908 7.827 1.00 96.31 108 LYS A C 1
ATOM 866 O O . LYS A 1 108 ? -3.510 -4.424 8.739 1.00 96.31 108 LYS A O 1
ATOM 871 N N . PHE A 1 109 ? -1.959 -2.962 8.038 1.00 95.69 109 PHE A N 1
ATOM 872 C CA . PHE A 1 109 ? -1.667 -2.417 9.343 1.00 95.69 109 PHE A CA 1
ATOM 873 C C . PHE A 1 109 ? -2.794 -1.521 9.868 1.00 95.69 109 PHE A C 1
ATOM 875 O O . PHE A 1 109 ? -3.243 -1.709 11.000 1.00 95.69 109 PHE A O 1
ATOM 882 N N . ILE A 1 110 ? -3.319 -0.638 9.017 1.00 96.31 110 ILE A N 1
ATOM 883 C CA . ILE A 1 110 ? -4.492 0.186 9.320 1.00 96.31 110 ILE A CA 1
ATOM 884 C C . ILE A 1 110 ? -5.673 -0.704 9.701 1.00 96.31 110 ILE A C 1
ATOM 886 O O . ILE A 1 110 ? -6.256 -0.537 10.771 1.00 96.31 110 ILE A O 1
ATOM 890 N N . ARG A 1 111 ? -5.961 -1.728 8.888 1.00 97.25 111 ARG A N 1
ATOM 891 C CA . ARG A 1 111 ? -7.035 -2.692 9.158 1.00 97.25 111 ARG A CA 1
ATOM 892 C C . ARG A 1 111 ? -6.905 -3.342 10.538 1.00 97.25 111 ARG A C 1
ATOM 894 O O . ARG A 1 111 ? -7.893 -3.453 11.262 1.00 97.25 111 ARG A O 1
ATOM 901 N N . ARG A 1 112 ? -5.696 -3.770 10.921 1.00 96.38 112 ARG A N 1
ATOM 902 C CA . ARG A 1 112 ? -5.428 -4.386 12.235 1.00 96.38 112 ARG A CA 1
ATOM 903 C C . ARG A 1 112 ? -5.691 -3.423 13.390 1.00 96.38 112 ARG A C 1
ATOM 905 O O . ARG A 1 112 ? -6.322 -3.826 14.368 1.00 96.38 112 ARG A O 1
ATOM 912 N N . ASN A 1 113 ? -5.229 -2.179 13.279 1.00 97.06 113 ASN A N 1
ATOM 913 C CA . ASN A 1 113 ? -5.468 -1.158 14.298 1.00 97.06 113 ASN A CA 1
ATOM 914 C C . ASN A 1 113 ? -6.968 -0.865 14.441 1.00 97.06 113 ASN A C 1
ATOM 916 O O . ASN A 1 113 ? -7.491 -0.963 15.548 1.00 97.06 113 ASN A O 1
ATOM 920 N N . LEU A 1 114 ? -7.682 -0.625 13.336 1.00 97.00 114 LEU A N 1
ATOM 921 C CA . LEU A 1 114 ? -9.132 -0.393 13.357 1.00 97.00 114 LEU A CA 1
ATOM 922 C C . LEU A 1 114 ? -9.909 -1.578 13.940 1.00 97.00 114 LEU A C 1
ATOM 924 O O . LEU A 1 114 ? -10.810 -1.387 14.748 1.00 97.00 114 LEU A O 1
ATOM 928 N N . THR A 1 115 ? -9.524 -2.809 13.593 1.00 96.81 115 THR A N 1
ATOM 929 C CA . THR A 1 115 ? -10.140 -4.022 14.160 1.00 96.81 115 THR A CA 1
ATOM 930 C C . THR A 1 115 ? -9.917 -4.099 15.672 1.00 96.81 115 THR A C 1
ATOM 932 O O . THR A 1 115 ? -10.825 -4.459 16.416 1.00 96.81 115 THR A O 1
ATOM 935 N N . SER A 1 116 ? -8.722 -3.735 16.144 1.00 95.50 116 SER A N 1
ATOM 936 C CA . SER A 1 116 ? -8.387 -3.754 17.575 1.00 95.50 116 SER A CA 1
ATOM 937 C C . SER A 1 116 ? -9.182 -2.698 18.346 1.00 95.50 116 SER A C 1
ATOM 939 O O . SER A 1 116 ? -9.707 -2.983 19.420 1.00 95.50 116 SER A O 1
ATOM 941 N N . VAL A 1 117 ? -9.330 -1.508 17.762 1.00 96.06 117 VAL A N 1
ATOM 942 C CA . VAL A 1 117 ? -10.171 -0.428 18.290 1.00 96.06 117 VAL A CA 1
ATOM 943 C C . VAL A 1 117 ? -11.646 -0.842 18.329 1.00 96.06 117 VAL A C 1
ATOM 945 O O . VAL A 1 117 ? -12.301 -0.680 19.356 1.00 96.06 117 VAL A O 1
ATOM 948 N N . LEU A 1 118 ? -12.160 -1.458 17.262 1.00 95.81 118 LEU A N 1
ATOM 949 C CA . LEU A 1 118 ? -13.536 -1.951 17.219 1.00 95.81 118 LEU A CA 1
ATOM 950 C C . LEU A 1 118 ? -13.797 -3.020 18.293 1.00 95.81 118 LEU A C 1
ATOM 952 O O . LEU A 1 118 ? -14.816 -2.981 18.979 1.00 95.81 118 LEU A O 1
ATOM 956 N N . LEU A 1 119 ? -12.865 -3.957 18.490 1.00 93.81 119 LEU A N 1
ATOM 957 C CA . LEU A 1 119 ? -12.960 -4.957 19.559 1.00 93.81 119 LEU A CA 1
ATOM 958 C C . LEU A 1 119 ? -12.928 -4.323 20.957 1.00 93.81 119 LEU A C 1
ATOM 960 O O . LEU A 1 119 ? -13.641 -4.787 21.845 1.00 93.81 119 LEU A O 1
ATOM 964 N N . LYS A 1 120 ? -12.127 -3.268 21.155 1.00 92.06 120 LYS A N 1
ATOM 965 C CA . LYS A 1 120 ? -12.078 -2.498 22.407 1.00 92.06 120 LYS A CA 1
ATOM 966 C C . LYS A 1 120 ? -13.440 -1.861 22.709 1.00 92.06 120 LYS A C 1
ATOM 968 O O . LYS A 1 120 ? -13.968 -2.071 23.800 1.00 92.06 120 LYS A O 1
ATOM 973 N N . LEU A 1 121 ? -14.046 -1.198 21.721 1.00 92.12 121 LEU A N 1
ATOM 974 C CA . LEU A 1 121 ? -15.387 -0.611 21.833 1.00 92.12 121 LEU A CA 1
ATOM 975 C C . LEU A 1 121 ? -16.465 -1.661 22.121 1.00 92.12 121 LEU A C 1
ATOM 977 O O . LEU A 1 121 ? -17.276 -1.478 23.023 1.00 92.12 121 LEU A O 1
ATOM 981 N N . ARG A 1 122 ? -16.449 -2.798 21.411 1.00 92.62 122 ARG A N 1
ATOM 982 C CA . ARG A 1 122 ? -17.419 -3.894 21.613 1.00 92.62 122 ARG A CA 1
ATOM 983 C C . ARG A 1 122 ? -17.368 -4.511 23.010 1.00 92.62 122 ARG A C 1
ATOM 985 O O . ARG A 1 122 ? -18.344 -5.105 23.448 1.00 92.62 122 ARG A O 1
ATOM 992 N N . ARG A 1 123 ? -16.241 -4.379 23.709 1.00 89.75 123 ARG A N 1
ATOM 993 C CA . ARG A 1 123 ? -16.078 -4.808 25.106 1.00 89.75 123 ARG A CA 1
ATOM 994 C C . ARG A 1 123 ? -16.497 -3.736 26.122 1.00 89.75 123 ARG A C 1
ATOM 996 O O . ARG A 1 123 ? -16.339 -3.960 27.315 1.00 89.75 123 ARG A O 1
ATOM 1003 N N . GLY A 1 124 ? -17.005 -2.589 25.667 1.00 88.62 124 GLY A N 1
ATOM 1004 C CA . GLY A 1 124 ? -17.449 -1.482 26.517 1.00 88.62 124 GLY A CA 1
ATOM 1005 C C . GLY A 1 124 ? -16.332 -0.543 26.978 1.00 88.62 124 GLY A C 1
ATOM 1006 O O . GLY A 1 124 ? -16.585 0.346 27.786 1.00 88.62 124 GLY A O 1
ATOM 1007 N N . PHE A 1 125 ? -15.100 -0.704 26.482 1.00 88.38 125 PHE A N 1
ATOM 1008 C CA . PHE A 1 125 ? -13.994 0.180 26.850 1.00 88.38 125 PHE A CA 1
ATOM 1009 C C . PHE A 1 125 ? -14.026 1.487 26.056 1.00 88.38 125 PHE A C 1
ATOM 1011 O O . PHE A 1 125 ? -14.394 1.521 24.880 1.00 88.38 125 PHE A O 1
ATOM 1018 N N . ARG A 1 126 ? -13.562 2.567 26.689 1.00 89.75 126 ARG A N 1
ATOM 1019 C CA . ARG A 1 126 ? -13.432 3.882 26.052 1.00 89.75 126 ARG A CA 1
ATOM 1020 C C . ARG A 1 126 ? -12.139 3.966 25.247 1.00 89.75 126 ARG A C 1
ATOM 1022 O O . ARG A 1 126 ? -11.134 3.354 25.601 1.00 89.75 126 ARG A O 1
ATOM 1029 N N . LEU A 1 127 ? -12.154 4.770 24.189 1.00 90.94 127 LEU A N 1
ATOM 1030 C CA . LEU A 1 127 ? -10.949 5.067 23.418 1.00 90.94 127 LEU A CA 1
ATOM 1031 C C . LEU A 1 127 ? -10.079 6.110 24.119 1.00 90.94 127 LEU A C 1
ATOM 1033 O O . LEU A 1 127 ? -10.597 7.078 24.689 1.00 90.94 127 LEU A O 1
ATOM 1037 N N . SER A 1 128 ? -8.763 5.936 24.026 1.00 91.56 128 SER A N 1
ATOM 1038 C CA . SER A 1 128 ? -7.798 6.983 24.356 1.00 91.56 128 SER A CA 1
ATOM 1039 C C . SER A 1 128 ? -7.922 8.144 23.359 1.00 91.56 128 SER A C 1
ATOM 1041 O O . SER A 1 128 ? -8.540 8.017 22.298 1.00 91.56 128 SER A O 1
ATOM 1043 N N . ARG A 1 129 ? -7.333 9.304 23.679 1.00 90.12 129 ARG A N 1
ATOM 1044 C CA . ARG A 1 129 ? -7.306 10.443 22.744 1.00 90.12 129 ARG A CA 1
ATOM 1045 C C . ARG A 1 129 ? -6.610 10.073 21.431 1.00 90.12 129 ARG A C 1
ATOM 1047 O O . ARG A 1 129 ? -7.154 10.330 20.370 1.00 90.12 129 ARG A O 1
ATOM 1054 N N . GLU A 1 130 ? -5.467 9.397 21.516 1.00 92.44 130 GLU A N 1
ATOM 1055 C CA . GLU A 1 130 ? -4.703 8.949 20.346 1.00 92.44 130 GLU A CA 1
ATOM 1056 C C . GLU A 1 130 ? -5.510 7.992 19.452 1.00 92.44 130 GLU A C 1
ATOM 1058 O O . GLU A 1 130 ? -5.491 8.116 18.228 1.00 92.44 130 GLU A O 1
ATOM 1063 N N . GLU A 1 131 ? -6.255 7.057 20.051 1.00 95.31 131 GLU A N 1
ATOM 1064 C CA . GLU A 1 131 ? -7.129 6.130 19.322 1.00 95.31 131 GLU A CA 1
ATOM 1065 C C . GLU A 1 131 ? -8.279 6.858 18.622 1.00 95.31 131 GLU A C 1
ATOM 1067 O O . GLU A 1 131 ? -8.574 6.539 17.470 1.00 95.31 131 GLU A O 1
ATOM 1072 N N . ARG A 1 132 ? -8.902 7.847 19.280 1.00 95.06 132 ARG A N 1
ATOM 1073 C CA . ARG A 1 132 ? -9.941 8.686 18.659 1.00 95.06 132 ARG A CA 1
ATOM 1074 C C . ARG A 1 132 ? -9.385 9.469 17.475 1.00 95.06 132 ARG A C 1
ATOM 1076 O O . ARG A 1 132 ? -9.888 9.305 16.367 1.00 95.06 132 ARG A O 1
ATOM 1083 N N . ASP A 1 133 ? -8.291 10.202 17.684 1.00 95.69 133 ASP A N 1
ATOM 1084 C CA . ASP A 1 133 ? -7.631 10.998 16.642 1.00 95.69 133 ASP A CA 1
ATOM 1085 C C . ASP A 1 133 ? -7.196 10.115 15.455 1.00 95.69 133 ASP A C 1
ATOM 1087 O O . ASP A 1 133 ? -7.203 10.536 14.296 1.00 95.69 133 ASP A O 1
ATOM 1091 N N . TYR A 1 134 ? -6.785 8.871 15.726 1.00 96.12 134 TYR A N 1
ATOM 1092 C CA . TYR A 1 134 ? -6.457 7.888 14.697 1.00 96.12 134 TYR A CA 1
ATOM 1093 C C . TYR A 1 134 ? -7.687 7.455 13.896 1.00 96.12 134 TYR A C 1
ATOM 1095 O O . TYR A 1 134 ? -7.642 7.471 12.666 1.00 96.12 134 TYR A O 1
ATOM 1103 N N . VAL A 1 135 ? -8.775 7.073 14.570 1.00 96.88 135 VAL A N 1
ATOM 1104 C CA . VAL A 1 135 ? -10.014 6.631 13.917 1.00 96.88 135 VAL A CA 1
ATOM 1105 C C . VAL A 1 135 ? -10.621 7.744 13.071 1.00 96.88 135 VAL A C 1
ATOM 1107 O O . VAL A 1 135 ? -10.900 7.509 11.897 1.00 96.88 135 VAL A O 1
ATOM 1110 N N . GLU A 1 136 ? -10.751 8.952 13.618 1.00 97.12 136 GLU A N 1
ATOM 1111 C CA . GLU A 1 136 ? -11.312 10.114 12.916 1.00 97.12 136 GLU A CA 1
ATOM 1112 C C . GLU A 1 136 ? -10.536 10.430 11.634 1.00 97.12 136 GLU A C 1
ATOM 1114 O O . GLU A 1 136 ? -11.123 10.636 10.570 1.00 97.12 136 GLU A O 1
ATOM 1119 N N . ARG A 1 137 ? -9.200 10.369 11.691 1.00 97.06 137 ARG A N 1
ATOM 1120 C CA . ARG A 1 137 ? -8.344 10.578 10.517 1.00 97.06 137 ARG A CA 1
ATOM 1121 C C . ARG A 1 137 ? -8.597 9.549 9.419 1.00 97.06 137 ARG A C 1
ATOM 1123 O O . ARG A 1 137 ? -8.601 9.901 8.240 1.00 97.06 137 ARG A O 1
ATOM 1130 N N . ILE A 1 138 ? -8.774 8.276 9.779 1.00 97.00 138 ILE A N 1
ATOM 1131 C CA . ILE A 1 138 ? -9.014 7.219 8.789 1.00 97.00 138 ILE A CA 1
ATOM 1132 C C . ILE A 1 138 ? -10.439 7.294 8.229 1.00 97.00 138 ILE A C 1
ATOM 1134 O O . ILE A 1 138 ? -10.600 7.148 7.017 1.00 97.00 138 ILE A O 1
ATOM 1138 N N . LEU A 1 139 ? -11.441 7.572 9.068 1.00 97.06 139 LEU A N 1
ATOM 1139 C CA . LEU A 1 139 ? -12.827 7.809 8.646 1.00 97.06 139 LEU A CA 1
ATOM 1140 C C . LEU A 1 139 ? -12.903 8.956 7.635 1.00 97.06 139 LEU A C 1
ATOM 1142 O O . LEU A 1 139 ? -13.407 8.772 6.528 1.00 97.06 139 LEU A O 1
ATOM 1146 N N . SER A 1 140 ? -12.279 10.092 7.958 1.00 96.75 140 SER A N 1
ATOM 1147 C CA . SER A 1 140 ? -12.193 11.254 7.069 1.00 96.75 140 SER A CA 1
ATOM 1148 C C . SER A 1 140 ? -11.507 10.916 5.739 1.00 96.75 140 SER A C 1
ATOM 1150 O O . SER A 1 140 ? -12.044 11.209 4.670 1.00 96.75 140 SER A O 1
ATOM 1152 N N . ARG A 1 141 ? -10.361 10.218 5.779 1.00 94.69 141 ARG A N 1
ATOM 1153 C CA . ARG A 1 141 ? -9.639 9.789 4.568 1.00 94.69 141 ARG A CA 1
ATOM 1154 C C . ARG A 1 141 ? -10.480 8.867 3.680 1.00 94.69 141 ARG A C 1
ATOM 1156 O O . ARG A 1 141 ? -10.383 8.958 2.459 1.00 94.69 141 ARG A O 1
ATOM 1163 N N . CYS A 1 142 ? -11.270 7.976 4.277 1.00 94.06 142 CYS A N 1
ATOM 1164 C CA . CYS A 1 142 ? -12.117 7.033 3.544 1.00 94.06 142 CYS A CA 1
ATOM 1165 C C . CYS A 1 142 ? -13.483 7.618 3.158 1.00 94.06 142 CYS A C 1
ATOM 1167 O O . CYS A 1 142 ? -14.184 6.988 2.366 1.00 94.06 142 CYS A O 1
ATOM 1169 N N . ARG A 1 143 ? -13.831 8.805 3.680 1.00 96.25 143 ARG A N 1
ATOM 1170 C CA . ARG A 1 143 ? -15.156 9.435 3.572 1.00 96.25 143 ARG A CA 1
ATOM 1171 C C . ARG A 1 143 ? -16.260 8.492 4.050 1.00 96.25 143 ARG A C 1
ATOM 1173 O O . ARG A 1 143 ? -17.188 8.185 3.311 1.00 96.25 143 ARG A O 1
ATOM 1180 N N . GLU A 1 144 ? -16.087 7.990 5.265 1.00 96.19 144 GLU A N 1
ATOM 1181 C CA . GLU A 1 144 ? -16.993 7.042 5.908 1.00 96.19 144 GLU A CA 1
ATOM 1182 C C . GLU A 1 144 ? -17.373 7.509 7.307 1.00 96.19 144 GLU A C 1
ATOM 1184 O O . GLU A 1 144 ? -16.555 8.113 8.001 1.00 96.19 144 GLU A O 1
ATOM 1189 N N . ASP A 1 145 ? -18.574 7.134 7.742 1.00 93.75 145 ASP A N 1
ATOM 1190 C CA . ASP A 1 145 ? -19.134 7.565 9.029 1.00 93.75 145 ASP A CA 1
ATOM 1191 C C . ASP A 1 145 ? -18.981 6.515 10.143 1.00 93.75 145 ASP A C 1
ATOM 1193 O O . ASP A 1 145 ? -19.208 6.809 11.316 1.00 93.75 145 ASP A O 1
ATOM 1197 N N . SER A 1 146 ? -18.588 5.278 9.807 1.00 95.62 146 SER A N 1
ATOM 1198 C CA . SER A 1 146 ? -18.446 4.187 10.782 1.00 95.62 146 SER A CA 1
ATOM 1199 C C . SER A 1 146 ? -17.194 3.330 10.576 1.00 95.62 146 SER A C 1
ATOM 1201 O O . SER A 1 146 ? -16.688 3.170 9.459 1.00 95.62 146 SER A O 1
ATOM 1203 N N . LEU A 1 147 ? -16.701 2.738 11.671 1.00 95.06 147 LEU A N 1
ATOM 1204 C CA . LEU A 1 147 ? -15.577 1.795 11.642 1.00 95.06 147 LEU A CA 1
ATOM 1205 C C . LEU A 1 147 ? -15.895 0.569 10.784 1.00 95.06 147 LEU A C 1
ATOM 1207 O O . LEU A 1 147 ? -15.033 0.092 10.046 1.00 95.06 147 LEU A O 1
ATOM 1211 N N . GLU A 1 148 ? -17.123 0.067 10.872 1.00 95.75 148 GLU A N 1
ATOM 1212 C CA . GLU A 1 148 ? -17.630 -1.040 10.075 1.00 95.75 148 GLU A CA 1
ATOM 1213 C C . GLU A 1 148 ? -17.541 -0.733 8.577 1.00 95.75 148 GLU A C 1
ATOM 1215 O O . GLU A 1 148 ? -16.965 -1.533 7.837 1.00 95.75 148 GLU A O 1
ATOM 1220 N N . SER A 1 149 ? -18.021 0.436 8.138 1.00 95.94 149 SER A N 1
ATOM 1221 C CA . SER A 1 149 ? -17.969 0.839 6.726 1.00 95.94 149 SER A CA 1
ATOM 1222 C C . SER A 1 149 ? -16.530 0.944 6.216 1.00 95.94 149 SER A C 1
ATOM 1224 O O . SER A 1 149 ? -16.194 0.406 5.158 1.00 95.94 149 SER A O 1
ATOM 1226 N N . VAL A 1 150 ? -15.631 1.553 6.999 1.00 96.69 150 VAL A N 1
ATOM 1227 C CA . VAL A 1 150 ? -14.201 1.630 6.653 1.00 96.69 150 VAL A CA 1
ATOM 1228 C C . VAL A 1 150 ? -13.582 0.240 6.530 1.00 96.69 150 VAL A C 1
ATOM 1230 O O . VAL A 1 150 ? -12.817 -0.021 5.601 1.00 96.69 150 VAL A O 1
ATOM 1233 N N . LEU A 1 151 ? -13.912 -0.682 7.434 1.00 96.69 151 LEU A N 1
ATOM 1234 C CA . LEU A 1 151 ? -13.401 -2.053 7.400 1.00 96.69 151 LEU A CA 1
ATOM 1235 C C . LEU A 1 151 ? -13.918 -2.861 6.199 1.00 96.69 151 LEU A C 1
ATOM 1237 O O . LEU A 1 151 ? -13.321 -3.887 5.872 1.00 96.69 151 LEU A O 1
ATOM 1241 N N . LEU A 1 152 ? -14.959 -2.425 5.493 1.00 94.81 152 LEU A N 1
ATOM 1242 C CA . LEU A 1 152 ? -15.328 -3.032 4.211 1.00 94.81 152 LEU A CA 1
ATOM 1243 C C . LEU A 1 152 ? -14.393 -2.586 3.074 1.00 94.81 152 LEU A C 1
ATOM 1245 O O . LEU A 1 152 ? -14.139 -3.359 2.153 1.00 94.81 152 LEU A O 1
ATOM 1249 N N . LYS A 1 153 ? -13.817 -1.381 3.167 1.00 92.81 153 LYS A N 1
ATOM 1250 C CA . LYS A 1 153 ? -12.975 -0.774 2.120 1.00 92.81 153 LYS A CA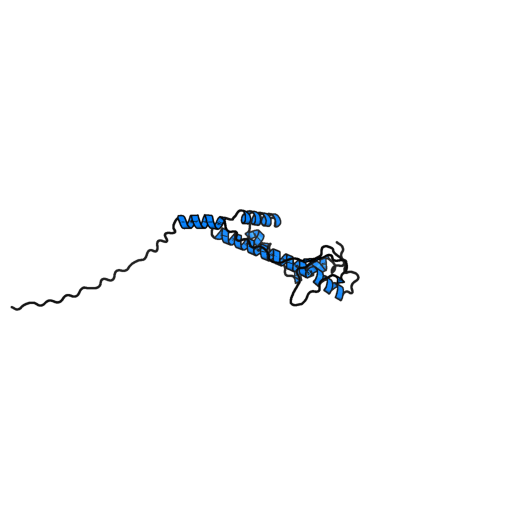 1
ATOM 1251 C C . LYS A 1 153 ? -11.473 -0.967 2.332 1.00 92.81 153 LYS A C 1
ATOM 1253 O O . LYS A 1 153 ? -10.729 -1.134 1.371 1.00 92.81 153 LYS A O 1
ATOM 1258 N N . VAL A 1 154 ? -11.002 -0.958 3.580 1.00 95.44 154 VAL A N 1
ATOM 1259 C CA . VAL A 1 154 ? -9.569 -1.043 3.911 1.00 95.44 154 VAL A CA 1
ATOM 1260 C C . VAL A 1 154 ? -9.103 -2.498 3.854 1.00 95.44 154 VAL A C 1
ATOM 1262 O O . VAL A 1 154 ? -9.011 -3.195 4.873 1.00 95.44 154 VAL A O 1
ATOM 1265 N N . ASN A 1 155 ? -8.821 -2.962 2.639 1.00 96.12 155 ASN A N 1
ATOM 1266 C CA . ASN A 1 155 ? -8.310 -4.297 2.349 1.00 96.12 155 ASN A CA 1
ATOM 1267 C C . ASN A 1 155 ? -7.090 -4.218 1.420 1.00 96.12 155 ASN A C 1
ATOM 1269 O O . ASN A 1 155 ? -7.109 -3.439 0.468 1.00 96.12 155 ASN A O 1
ATOM 1273 N N . PRO A 1 156 ? -6.024 -5.001 1.676 1.00 96.31 156 PRO A N 1
ATOM 1274 C CA . PRO A 1 156 ? -4.912 -5.111 0.741 1.00 96.31 156 PRO A CA 1
ATOM 1275 C C . PRO A 1 156 ? -5.392 -5.638 -0.613 1.00 96.31 156 PRO A C 1
ATOM 1277 O O . PRO A 1 156 ? -6.221 -6.547 -0.668 1.00 96.31 156 PRO A O 1
ATOM 1280 N N . VAL A 1 157 ? -4.826 -5.108 -1.690 1.00 96.06 157 VAL A N 1
ATOM 1281 C CA . VAL A 1 157 ? -5.130 -5.538 -3.058 1.00 96.06 157 VAL A CA 1
ATOM 1282 C C . VAL A 1 157 ? -4.137 -6.631 -3.462 1.00 96.06 157 VAL A C 1
ATOM 1284 O O . VAL A 1 157 ? -2.943 -6.478 -3.197 1.00 96.06 157 VAL A O 1
ATOM 1287 N N . PRO A 1 158 ? -4.556 -7.734 -4.107 1.00 97.88 158 PRO A N 1
ATOM 1288 C CA . PRO A 1 158 ? -3.616 -8.729 -4.615 1.00 97.88 158 PRO A CA 1
ATOM 1289 C C . PRO A 1 158 ? -2.536 -8.078 -5.501 1.00 97.88 158 PRO A C 1
ATOM 1291 O O . PRO A 1 158 ? -2.892 -7.366 -6.443 1.00 97.88 158 PRO A O 1
ATOM 1294 N N . PRO A 1 159 ? -1.229 -8.303 -5.240 1.00 96.44 159 PRO A N 1
ATOM 1295 C CA . PRO A 1 159 ? -0.166 -7.632 -5.989 1.00 96.44 159 PRO A CA 1
ATOM 1296 C C . PRO A 1 159 ? -0.242 -7.849 -7.499 1.00 96.44 159 PRO A C 1
ATOM 1298 O O . PRO A 1 159 ? 0.048 -6.932 -8.256 1.00 96.44 159 PRO A O 1
ATOM 1301 N N . SER A 1 160 ? -0.683 -9.030 -7.939 1.00 96.94 160 SER A N 1
ATOM 1302 C CA . SER A 1 160 ? -0.891 -9.337 -9.356 1.00 96.94 160 SER A CA 1
ATOM 1303 C C . SER A 1 160 ? -1.956 -8.452 -10.008 1.00 96.94 160 SER A C 1
ATOM 1305 O O . SER A 1 160 ? -1.748 -7.995 -11.126 1.00 96.94 160 SER A O 1
ATOM 1307 N N . ILE A 1 161 ? -3.064 -8.167 -9.314 1.00 98.06 161 ILE A N 1
ATOM 1308 C CA . ILE A 1 161 ? -4.142 -7.301 -9.818 1.00 98.06 161 ILE A CA 1
ATOM 1309 C C . ILE A 1 161 ? -3.655 -5.854 -9.903 1.00 98.06 161 ILE A C 1
ATOM 1311 O O . ILE A 1 161 ? -3.812 -5.215 -10.939 1.00 98.06 161 ILE A O 1
ATOM 1315 N N . ALA A 1 162 ? -3.010 -5.360 -8.843 1.00 97.88 162 ALA A N 1
ATOM 1316 C CA . ALA A 1 162 ? -2.460 -4.006 -8.824 1.00 97.88 162 ALA A CA 1
ATOM 1317 C C . ALA A 1 162 ? -1.388 -3.806 -9.913 1.00 97.88 162 ALA A C 1
ATOM 1319 O O . ALA A 1 162 ? -1.391 -2.786 -10.597 1.00 97.88 162 ALA A O 1
ATOM 1320 N N . LEU A 1 163 ? -0.511 -4.797 -10.121 1.00 97.00 163 LEU A N 1
ATOM 1321 C CA . LEU A 1 163 ? 0.477 -4.782 -11.204 1.00 97.00 163 LEU A CA 1
ATOM 1322 C C . LEU A 1 163 ? -0.176 -4.790 -12.585 1.00 97.00 163 LEU A C 1
ATOM 1324 O O . LEU A 1 163 ? 0.253 -4.035 -13.451 1.00 97.00 163 LEU A O 1
ATOM 1328 N N . ALA A 1 164 ? -1.189 -5.633 -12.800 1.00 97.75 164 ALA A N 1
ATOM 1329 C CA . ALA A 1 164 ? -1.883 -5.714 -14.081 1.00 97.75 164 ALA A CA 1
ATOM 1330 C C . ALA A 1 164 ? -2.545 -4.379 -14.439 1.00 97.75 164 ALA A C 1
ATOM 1332 O O . ALA A 1 164 ? -2.375 -3.891 -15.554 1.00 97.75 164 ALA A O 1
ATOM 1333 N N . GLN A 1 165 ? -3.234 -3.758 -13.480 1.00 96.88 165 GLN A N 1
ATOM 1334 C CA . GLN A 1 165 ? -3.841 -2.446 -13.674 1.00 96.88 165 GLN A CA 1
ATOM 1335 C C . GLN A 1 165 ? -2.779 -1.382 -13.970 1.00 96.88 165 GLN A C 1
ATOM 1337 O O . GLN A 1 165 ? -2.883 -0.686 -14.976 1.00 96.88 165 GLN A O 1
ATOM 1342 N N . ALA A 1 166 ? -1.712 -1.321 -13.167 1.00 95.25 166 ALA A N 1
ATOM 1343 C CA . ALA A 1 166 ? -0.618 -0.383 -13.395 1.00 95.25 166 ALA A CA 1
ATOM 1344 C C . ALA A 1 166 ? 0.024 -0.574 -14.779 1.00 95.25 166 ALA A C 1
ATOM 1346 O O . ALA A 1 166 ? 0.356 0.402 -15.448 1.00 95.25 166 ALA A O 1
ATOM 1347 N N . ALA A 1 167 ? 0.194 -1.819 -15.234 1.00 95.62 167 ALA A N 1
ATOM 1348 C CA . ALA A 1 167 ? 0.744 -2.120 -16.552 1.00 95.62 167 ALA A CA 1
ATOM 1349 C C . ALA A 1 167 ? -0.171 -1.627 -17.681 1.00 95.62 167 ALA A C 1
ATOM 1351 O O . ALA A 1 167 ? 0.321 -1.031 -18.637 1.00 95.62 167 ALA A O 1
ATOM 1352 N N . VAL A 1 168 ? -1.485 -1.843 -17.564 1.00 95.88 168 VAL A N 1
ATOM 1353 C CA . VAL A 1 168 ? -2.475 -1.395 -18.555 1.00 95.88 168 VAL A CA 1
ATOM 1354 C C . VAL A 1 168 ? -2.558 0.131 -18.603 1.00 95.88 168 VAL A C 1
ATOM 1356 O O . VAL A 1 168 ? -2.485 0.704 -19.685 1.00 95.88 168 VAL A O 1
ATOM 1359 N N . GLU A 1 169 ? -2.652 0.793 -17.450 1.00 94.94 169 GLU A N 1
ATOM 1360 C CA . GLU A 1 169 ? -2.811 2.251 -17.362 1.00 94.94 169 GLU A CA 1
ATOM 1361 C C . GLU A 1 169 ? -1.549 3.016 -17.788 1.00 94.94 169 GLU A C 1
ATOM 1363 O O . GLU A 1 169 ? -1.644 4.097 -18.365 1.00 94.94 169 GLU A O 1
ATOM 1368 N N . SER A 1 170 ? -0.361 2.453 -17.544 1.00 93.31 170 SER A N 1
ATOM 1369 C CA . SER A 1 170 ? 0.918 3.098 -17.879 1.00 93.31 170 SER A CA 1
ATOM 1370 C C . SER A 1 170 ? 1.549 2.622 -19.190 1.00 93.31 170 SER A C 1
ATOM 1372 O O . SER A 1 170 ? 2.618 3.111 -19.563 1.00 93.31 170 SER A O 1
ATOM 1374 N N . GLY A 1 171 ? 0.956 1.632 -19.865 1.00 94.56 171 GLY A N 1
ATOM 1375 C CA . GLY A 1 171 ? 1.569 0.986 -21.027 1.00 94.56 171 GLY A CA 1
ATOM 1376 C C . GLY A 1 171 ? 2.885 0.270 -20.696 1.00 94.56 171 GLY A C 1
ATOM 1377 O O . GLY A 1 171 ? 3.813 0.298 -21.496 1.00 94.56 171 GLY A O 1
ATOM 1378 N N . TRP A 1 172 ? 2.991 -0.364 -19.523 1.00 94.81 172 TRP A N 1
ATOM 1379 C CA . TRP A 1 172 ? 4.241 -0.934 -18.988 1.00 94.81 172 TRP A CA 1
ATOM 1380 C C . TRP A 1 172 ? 5.340 0.109 -18.712 1.00 94.81 172 TRP A C 1
ATOM 1382 O O . TRP A 1 172 ? 6.527 -0.171 -18.887 1.00 94.81 172 TRP A O 1
ATOM 1392 N N . GLY A 1 173 ? 4.958 1.309 -18.262 1.00 91.88 173 GLY A N 1
ATOM 1393 C CA . GLY A 1 173 ? 5.898 2.376 -17.902 1.00 91.88 173 GLY A CA 1
ATOM 1394 C C . GLY A 1 173 ? 6.452 3.168 -19.089 1.00 91.88 173 GLY A C 1
ATOM 1395 O O . GLY A 1 173 ? 7.511 3.780 -18.970 1.00 91.88 173 GLY A O 1
ATOM 1396 N N . THR A 1 174 ? 5.765 3.148 -20.234 1.00 91.19 174 THR A N 1
ATOM 1397 C CA . THR A 1 174 ? 6.067 4.030 -21.378 1.00 91.19 174 THR A CA 1
ATOM 1398 C C . THR A 1 174 ? 5.300 5.350 -21.307 1.00 91.19 174 THR A C 1
ATOM 1400 O O . THR A 1 174 ? 5.656 6.317 -21.975 1.00 91.19 174 THR A O 1
ATOM 1403 N N . SER A 1 175 ? 4.232 5.406 -20.508 1.00 77.94 175 SER A N 1
ATOM 1404 C CA . SER A 1 175 ? 3.455 6.621 -20.279 1.00 77.94 175 SER A CA 1
ATOM 1405 C C . SER A 1 175 ? 4.189 7.600 -19.357 1.00 77.94 175 SER A C 1
ATOM 1407 O O . SER A 1 175 ? 4.789 7.206 -18.359 1.00 77.94 175 SER A O 1
ATOM 1409 N N . ARG A 1 176 ? 4.096 8.894 -19.684 1.00 59.97 176 ARG A N 1
ATOM 1410 C CA . ARG A 1 176 ? 4.594 10.027 -18.879 1.00 59.97 176 ARG A CA 1
ATOM 1411 C C . ARG A 1 176 ? 3.489 10.751 -18.095 1.00 59.97 176 ARG A C 1
ATOM 1413 O O . ARG A 1 176 ? 3.754 11.824 -17.556 1.00 59.97 176 ARG A O 1
ATOM 1420 N N . PHE A 1 177 ? 2.265 10.224 -18.150 1.00 53.78 177 PHE A N 1
ATOM 1421 C CA . PHE A 1 177 ? 1.091 10.766 -17.464 1.00 53.78 177 PHE A CA 1
ATOM 1422 C C . PHE A 1 177 ? 1.050 10.331 -16.000 1.00 53.78 177 PHE A C 1
ATOM 1424 O O . PHE A 1 177 ? 1.425 9.168 -15.728 1.00 53.78 177 PHE A O 1
#

pLDDT: mean 82.16, std 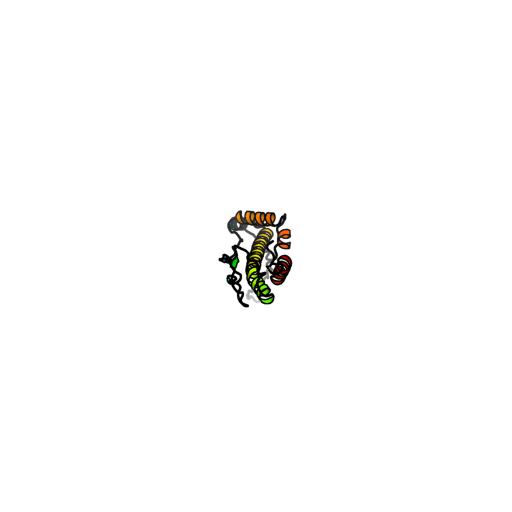20.91, range [33.12, 98.06]

Sequence (177 aa):
MKERLFGMAIPLALGVIVFLSVRFTSPSEGRLLEILSSQVSVLRTPKVKVIYRELRTPQDIVPVRCDRVVPVTYTRVVSLEDLPPEERKRRFVELVLPSILIANYEVKFIRRNLTSVLLKLRRGFRLSREERDYVERILSRCREDSLESVLLKVNPVPPSIALAQAAVESGWGTSRF

Radius of gyration: 32.65 Å; chains: 1; bounding box: 55×70×111 Å

Foldseek 3Di:
DDDDDDDDDDDDDDDDDDDPPPPPDDPVVVVVCQVVLQVDQPADDDPADEAEDEDDDLVPQDADDPPDQRLYAYPDADALVPPDPVVLLRSLCSHCLSVLVVVQSVLVRLLVSLVSVVVCVVVVHDYHPVSVVSVVVQCVVVVHDDSVVSNVVSHRDDSVVVSVVCCVVCVSRNRPD